Protein AF-A0A9E6EBY4-F1 (afdb_monomer)

Mean predicted aligned error: 8.85 Å
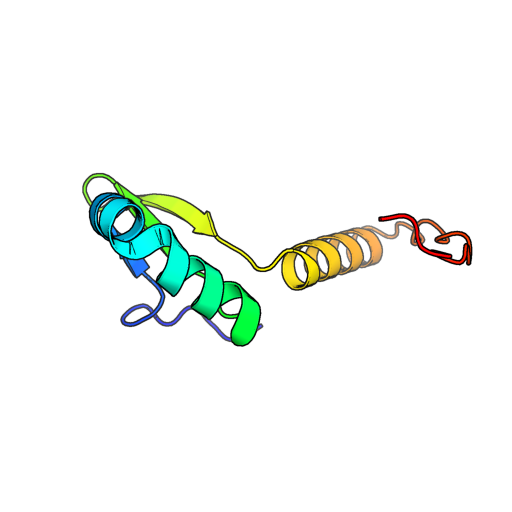
Sequence (79 aa):
MDRIDLENDIRPLSEFRANTASLVTQVRKTGRPLVLTQHGKSAVVLLDVRLYQSMLSACDRLRGGQEPVSPSGRMTGVD

pLDDT: mean 85.26, std 16.0, range [45.25, 98.06]

Secondary structure (DSSP, 8-state):
-PPP-TTTSEEEHHHHHHSHHHHHHHHHHH---EEEEETTEEEEEE--HHHHHHHHHHHHHHTTPPP------------

Foldseek 3Di:
DDDQDPVPQEEEPVVCVVCVVVVLVCQQVVQHKHFYDDPNHTDDIDGHPVVVVVVVVVVCVVVVHDDDPDPPDDCPDDD

Radius of gyration: 16.33 Å; Cα contacts (8 Å, |Δi|>4): 68; chains: 1; bounding box: 44×21×38 Å

Structure (mmCIF, N/CA/C/O backbone):
data_AF-A0A9E6EBY4-F1
#
_entry.id   AF-A0A9E6EBY4-F1
#
loop_
_atom_site.group_PDB
_atom_site.id
_atom_site.type_symbol
_atom_site.label_atom_id
_atom_site.label_alt_id
_atom_site.label_comp_id
_atom_site.label_asym_id
_atom_site.label_entity_id
_atom_site.label_seq_id
_atom_site.pdbx_PDB_ins_code
_atom_site.Cartn_x
_atom_site.Cartn_y
_atom_site.Cartn_z
_atom_site.occupancy
_atom_site.B_iso_or_equiv
_atom_site.auth_seq_id
_atom_site.auth_comp_id
_atom_site.auth_asym_id
_atom_site.auth_atom_id
_atom_site.pdbx_PDB_model_num
ATOM 1 N N . MET A 1 1 ? 3.921 -7.618 -11.074 1.00 59.34 1 MET A N 1
ATOM 2 C CA . MET A 1 1 ? 3.100 -6.855 -10.118 1.00 59.34 1 MET A CA 1
ATOM 3 C C . MET A 1 1 ? 1.734 -7.484 -10.115 1.00 59.34 1 MET A C 1
ATOM 5 O O . MET A 1 1 ? 1.104 -7.488 -11.169 1.00 59.34 1 MET A O 1
ATOM 9 N N . ASP A 1 2 ? 1.305 -8.015 -8.979 1.00 71.00 2 ASP A N 1
ATOM 10 C CA . ASP A 1 2 ? -0.102 -8.364 -8.832 1.00 71.00 2 ASP A CA 1
ATOM 11 C C . ASP A 1 2 ? -0.936 -7.082 -8.837 1.00 71.00 2 ASP A C 1
ATOM 13 O O . ASP A 1 2 ? -0.469 -6.010 -8.436 1.00 71.00 2 ASP A O 1
ATOM 17 N N . ARG A 1 3 ? -2.154 -7.177 -9.373 1.00 83.50 3 ARG A N 1
ATOM 18 C CA . ARG A 1 3 ? -3.110 -6.071 -9.311 1.00 83.50 3 ARG A CA 1
ATOM 19 C C . ARG A 1 3 ? -3.423 -5.755 -7.849 1.00 83.50 3 ARG A C 1
ATOM 21 O O . ARG A 1 3 ? -3.450 -6.657 -7.018 1.00 83.50 3 ARG A O 1
ATOM 28 N N . ILE A 1 4 ? -3.694 -4.478 -7.578 1.00 87.69 4 ILE A N 1
ATOM 29 C CA . ILE A 1 4 ? -4.207 -4.031 -6.279 1.00 87.69 4 ILE A CA 1
ATOM 30 C C . ILE A 1 4 ? -5.489 -4.806 -5.973 1.00 87.69 4 ILE A C 1
ATOM 32 O O . ILE A 1 4 ? -6.410 -4.837 -6.794 1.00 87.69 4 ILE A O 1
ATOM 36 N N . ASP A 1 5 ? -5.538 -5.398 -4.788 1.00 90.69 5 ASP A N 1
ATOM 37 C CA . ASP A 1 5 ? -6.742 -5.978 -4.218 1.00 90.69 5 ASP A CA 1
ATOM 38 C C . ASP A 1 5 ? -7.530 -4.872 -3.522 1.00 90.69 5 ASP A C 1
ATOM 40 O O . ASP A 1 5 ? -7.113 -4.319 -2.505 1.00 90.69 5 ASP A O 1
ATOM 44 N N . LEU A 1 6 ? -8.666 -4.516 -4.113 1.00 89.31 6 LEU A N 1
ATOM 45 C CA . LEU A 1 6 ? -9.470 -3.386 -3.659 1.00 89.31 6 LEU A CA 1
ATOM 46 C C . LEU A 1 6 ? -10.065 -3.602 -2.260 1.00 89.31 6 LEU A C 1
ATOM 48 O O . LEU A 1 6 ? -10.387 -2.619 -1.597 1.00 89.31 6 LEU A O 1
ATOM 52 N N . GLU A 1 7 ? -10.199 -4.852 -1.809 1.00 89.31 7 GLU A N 1
ATOM 53 C CA . GLU A 1 7 ? -10.721 -5.176 -0.480 1.00 89.31 7 GLU A CA 1
ATOM 54 C C . GLU A 1 7 ? -9.617 -5.124 0.578 1.00 89.31 7 GLU A C 1
ATOM 56 O O . GLU A 1 7 ? -9.815 -4.598 1.675 1.00 89.31 7 GLU A O 1
ATOM 61 N N . ASN A 1 8 ? -8.438 -5.657 0.253 1.00 90.75 8 ASN A N 1
ATOM 62 C CA . ASN A 1 8 ? -7.387 -5.875 1.247 1.00 90.75 8 ASN A CA 1
ATOM 63 C C . ASN A 1 8 ? -6.324 -4.775 1.279 1.00 90.75 8 ASN A C 1
ATOM 65 O O . ASN A 1 8 ? -5.778 -4.484 2.350 1.00 90.75 8 ASN A O 1
ATOM 69 N N . ASP A 1 9 ? -6.059 -4.139 0.139 1.00 93.62 9 ASP A N 1
ATOM 70 C CA . ASP A 1 9 ? -4.942 -3.213 -0.030 1.00 93.62 9 ASP A CA 1
ATOM 71 C C . ASP A 1 9 ? -5.365 -1.739 0.115 1.00 93.62 9 ASP A C 1
ATOM 73 O O . ASP A 1 9 ? -4.524 -0.856 -0.027 1.00 93.62 9 ASP A O 1
ATOM 77 N N . ILE A 1 10 ? -6.635 -1.430 0.415 1.00 94.75 10 ILE A N 1
ATOM 78 C CA . ILE A 1 10 ? -7.123 -0.052 0.614 1.00 94.75 10 ILE A CA 1
ATOM 79 C C . ILE A 1 10 ? -7.505 0.168 2.077 1.00 94.75 10 ILE A C 1
ATOM 81 O O . ILE A 1 10 ? -8.378 -0.514 2.605 1.00 94.75 10 ILE A O 1
ATOM 85 N N . ARG A 1 11 ? -6.882 1.153 2.737 1.00 95.44 11 ARG A N 1
ATOM 86 C CA . ARG A 1 11 ? -7.124 1.462 4.157 1.00 95.44 11 ARG A CA 1
ATOM 87 C C . ARG A 1 11 ? -7.251 2.966 4.414 1.00 95.44 11 ARG A C 1
ATOM 89 O O . ARG A 1 11 ? -6.536 3.754 3.797 1.00 95.44 11 ARG A O 1
ATOM 96 N N . PRO A 1 12 ? -8.123 3.423 5.327 1.00 95.94 12 PRO A N 1
ATOM 97 C CA . PRO A 1 12 ? -8.135 4.816 5.765 1.00 95.94 12 PRO A CA 1
ATOM 98 C C . PRO A 1 12 ? -6.833 5.217 6.471 1.00 95.94 12 PRO A C 1
ATOM 100 O O . PRO A 1 12 ? -6.239 4.439 7.218 1.00 95.94 12 PRO A O 1
ATOM 103 N N . LEU A 1 13 ? -6.425 6.479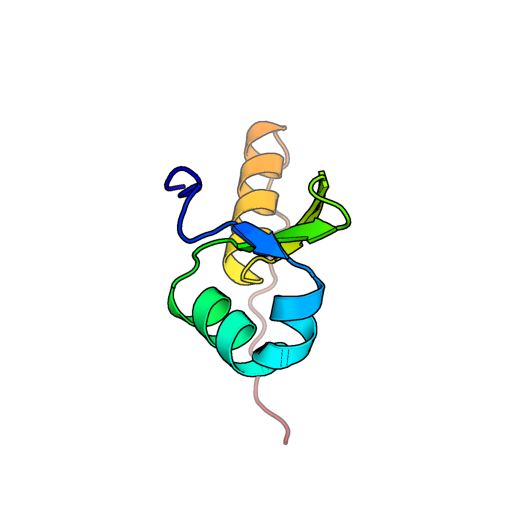 6.326 1.00 96.00 13 LEU A N 1
ATOM 104 C CA . LEU A 1 13 ? -5.252 7.027 7.013 1.00 96.00 13 LEU A CA 1
ATOM 105 C C . LEU A 1 13 ? -5.391 6.963 8.547 1.00 96.00 13 LEU A C 1
ATOM 107 O O . LEU A 1 13 ? -4.400 6.807 9.258 1.00 96.00 13 LEU A O 1
ATOM 111 N N . SER A 1 14 ? -6.616 7.051 9.070 1.00 95.31 14 SER A N 1
ATOM 112 C CA . SER A 1 14 ? -6.903 6.875 10.499 1.00 95.31 14 SER A CA 1
ATOM 113 C C . SER A 1 14 ? -6.597 5.457 10.986 1.00 95.31 14 SER A C 1
ATOM 115 O O . SER A 1 14 ? -5.980 5.305 12.039 1.00 95.31 14 SER A O 1
ATOM 117 N N . GLU A 1 15 ? -6.963 4.435 10.210 1.00 95.88 15 GLU A N 1
ATOM 118 C CA . GLU A 1 15 ? -6.643 3.036 10.511 1.00 95.88 15 GLU A CA 1
ATOM 119 C C . GLU A 1 15 ? -5.132 2.806 10.466 1.00 95.88 15 GLU A C 1
ATOM 121 O O . GLU A 1 15 ? -4.578 2.170 11.363 1.00 95.88 15 GLU A O 1
ATOM 126 N N . PHE A 1 16 ? -4.447 3.395 9.482 1.00 96.25 16 PHE A N 1
ATOM 127 C CA . PHE A 1 16 ? -2.990 3.328 9.399 1.00 96.25 16 PHE A CA 1
ATOM 128 C C . PHE A 1 16 ? -2.301 3.936 10.623 1.00 96.25 16 PHE A C 1
ATOM 130 O O . PHE A 1 16 ? -1.380 3.333 11.170 1.00 96.25 16 PHE A O 1
ATOM 137 N N . ARG A 1 17 ? -2.760 5.100 11.098 1.00 95.50 17 ARG A N 1
ATOM 138 C CA . ARG A 1 17 ? -2.223 5.741 12.311 1.00 95.50 17 ARG A CA 1
ATOM 139 C C . ARG A 1 17 ? -2.421 4.889 13.564 1.00 95.50 17 ARG A C 1
ATOM 141 O O . ARG A 1 17 ? -1.542 4.868 14.416 1.00 95.50 17 ARG A O 1
ATOM 148 N N . ALA A 1 18 ? -3.552 4.196 13.674 1.00 98.06 18 ALA A N 1
ATOM 149 C CA . ALA A 1 18 ? -3.821 3.300 14.797 1.00 98.06 18 ALA A CA 1
ATOM 150 C C . ALA A 1 18 ? -2.992 2.000 14.735 1.00 98.06 18 ALA A C 1
ATOM 152 O O . ALA A 1 18 ? -2.664 1.439 15.775 1.00 98.06 18 ALA A O 1
ATOM 153 N N . ASN A 1 19 ? -2.625 1.538 13.532 1.00 97.50 19 ASN A N 1
ATOM 154 C CA . ASN A 1 19 ? -2.027 0.218 13.291 1.00 97.50 19 ASN A CA 1
ATOM 155 C C . ASN A 1 19 ? -0.697 0.282 12.518 1.00 97.50 19 ASN A C 1
ATOM 157 O O . ASN A 1 19 ? -0.381 -0.596 11.715 1.00 97.50 19 ASN A O 1
ATOM 161 N N . THR A 1 20 ? 0.097 1.335 12.721 1.00 97.50 20 THR A N 1
ATOM 162 C CA . THR A 1 20 ? 1.246 1.641 11.849 1.00 97.50 20 THR A CA 1
ATOM 163 C C . THR A 1 20 ? 2.260 0.497 11.789 1.00 97.50 20 THR A C 1
ATOM 165 O O . THR A 1 20 ? 2.645 0.067 10.704 1.00 97.50 20 THR A O 1
ATOM 168 N N . ALA A 1 21 ? 2.675 -0.038 12.940 1.00 98.00 21 ALA A N 1
ATOM 169 C CA . ALA A 1 21 ? 3.720 -1.059 12.996 1.00 98.00 21 ALA A CA 1
ATOM 170 C C . ALA A 1 21 ? 3.312 -2.374 12.307 1.00 98.00 21 ALA A C 1
ATOM 172 O O . ALA A 1 21 ? 4.119 -2.968 11.586 1.00 98.00 21 ALA A O 1
ATOM 173 N N . SER A 1 22 ? 2.066 -2.824 12.492 1.00 97.62 22 SER A N 1
ATOM 174 C CA . SER A 1 22 ? 1.571 -4.066 11.889 1.00 97.62 22 SER A CA 1
ATOM 175 C C . SER A 1 22 ? 1.409 -3.928 10.377 1.00 97.62 22 SER A C 1
ATOM 177 O O . SER A 1 22 ? 1.888 -4.790 9.641 1.00 97.62 22 SER A O 1
ATOM 179 N N . LEU A 1 23 ? 0.841 -2.816 9.902 1.00 96.81 23 LEU A N 1
ATOM 180 C CA . LEU A 1 23 ? 0.654 -2.557 8.473 1.00 96.81 23 LEU A CA 1
ATOM 181 C C . LEU A 1 23 ? 1.991 -2.362 7.743 1.00 96.81 23 LEU A C 1
ATOM 183 O O . LEU A 1 23 ? 2.197 -2.942 6.679 1.00 96.81 23 LEU A O 1
ATOM 187 N N . VAL A 1 24 ? 2.951 -1.642 8.336 1.00 97.12 24 VAL A N 1
ATOM 188 C CA . VAL A 1 24 ? 4.320 -1.551 7.789 1.00 97.12 24 VAL A CA 1
ATOM 189 C C . VAL A 1 24 ? 4.975 -2.934 7.736 1.00 97.12 24 VAL A C 1
ATOM 191 O O . VAL A 1 24 ? 5.608 -3.285 6.739 1.00 97.12 24 VAL A O 1
ATOM 194 N N . THR A 1 25 ? 4.809 -3.750 8.780 1.00 97.50 25 THR A N 1
ATOM 195 C CA . THR A 1 25 ? 5.342 -5.121 8.806 1.00 97.50 25 THR A CA 1
ATOM 196 C C . THR A 1 25 ? 4.718 -5.989 7.715 1.00 97.50 25 THR A C 1
ATOM 198 O O . THR A 1 25 ? 5.442 -6.732 7.052 1.00 97.50 25 THR A O 1
ATOM 201 N N . GLN A 1 26 ? 3.407 -5.882 7.486 1.00 95.62 26 GLN A N 1
ATOM 202 C CA . GLN A 1 26 ? 2.713 -6.581 6.405 1.00 95.62 26 GLN A CA 1
ATOM 203 C C . GLN A 1 26 ? 3.288 -6.195 5.040 1.00 95.62 26 GLN A C 1
ATOM 205 O O . GLN A 1 26 ? 3.675 -7.087 4.282 1.00 95.62 26 GLN A O 1
ATOM 210 N N . VAL A 1 27 ? 3.407 -4.896 4.743 1.00 95.94 27 VAL A N 1
ATOM 211 C CA . VAL A 1 27 ? 3.959 -4.408 3.466 1.00 95.94 27 VAL A CA 1
ATOM 212 C C . VAL A 1 27 ? 5.384 -4.928 3.257 1.00 95.94 27 VAL A C 1
ATOM 214 O O . VAL A 1 27 ? 5.691 -5.482 2.205 1.00 95.94 27 VAL A O 1
ATOM 217 N N . ARG A 1 28 ? 6.243 -4.854 4.283 1.00 95.56 28 ARG A N 1
ATOM 218 C CA . ARG A 1 28 ? 7.634 -5.342 4.205 1.00 95.56 28 ARG A CA 1
ATOM 219 C C . ARG A 1 28 ? 7.751 -6.853 3.997 1.00 95.56 28 ARG A C 1
ATOM 221 O O . ARG A 1 28 ? 8.653 -7.305 3.293 1.00 95.56 28 ARG A O 1
ATOM 228 N N . LYS A 1 29 ? 6.894 -7.643 4.655 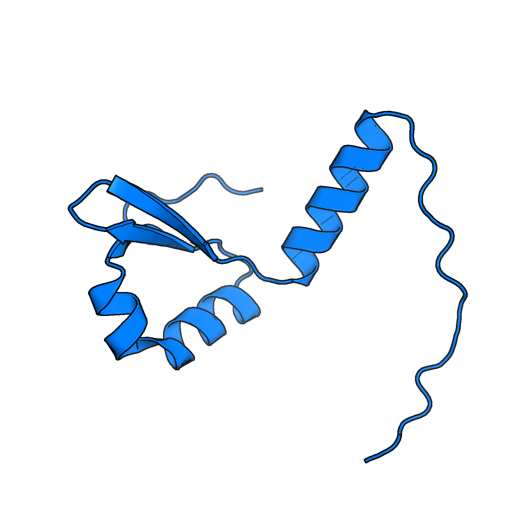1.00 94.88 29 LYS A N 1
ATOM 229 C CA . LYS A 1 29 ? 6.937 -9.115 4.586 1.00 94.88 29 LYS A CA 1
ATOM 230 C C . LYS A 1 2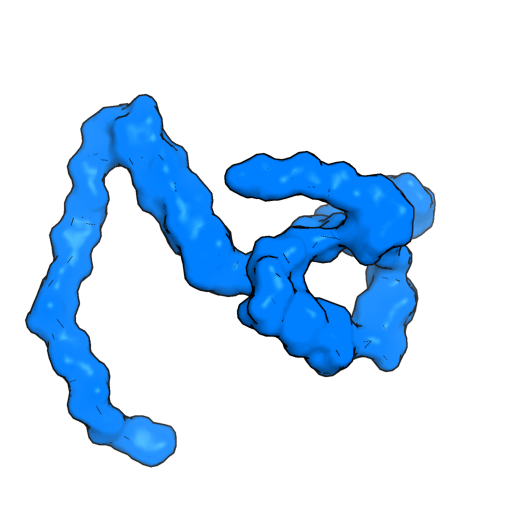9 ? 6.353 -9.651 3.288 1.00 94.88 29 LYS A C 1
ATOM 232 O O . LYS A 1 29 ? 6.883 -10.605 2.735 1.00 94.88 29 LYS A O 1
ATOM 237 N N . THR A 1 30 ? 5.249 -9.064 2.838 1.00 92.62 30 THR A N 1
ATOM 238 C CA . THR A 1 30 ? 4.485 -9.576 1.694 1.00 92.62 30 THR A CA 1
ATOM 239 C C . THR A 1 30 ? 4.893 -8.924 0.378 1.00 92.62 30 THR A C 1
ATOM 241 O O . THR A 1 30 ? 4.629 -9.480 -0.681 1.00 92.62 30 THR A O 1
ATOM 244 N N . GLY A 1 31 ? 5.494 -7.730 0.426 1.00 91.50 31 GLY A N 1
ATOM 245 C CA . GLY A 1 31 ? 5.692 -6.889 -0.751 1.00 91.50 31 GLY A CA 1
ATOM 246 C C . GLY A 1 31 ? 4.386 -6.334 -1.331 1.00 91.50 31 GLY A C 1
ATOM 247 O O . GLY A 1 31 ? 4.430 -5.666 -2.361 1.00 91.50 31 GLY A O 1
ATOM 248 N N . ARG A 1 32 ? 3.226 -6.586 -0.702 1.00 92.06 32 ARG A N 1
ATOM 249 C CA . ARG A 1 32 ? 1.945 -6.058 -1.176 1.00 92.06 32 ARG A CA 1
ATOM 250 C C . ARG A 1 32 ? 1.841 -4.561 -0.861 1.00 92.06 32 ARG A C 1
ATOM 252 O O . ARG A 1 32 ? 2.088 -4.178 0.286 1.00 92.06 32 ARG A O 1
ATOM 259 N N . PRO A 1 33 ? 1.504 -3.716 -1.849 1.00 93.75 33 PRO A N 1
ATOM 260 C CA . PRO A 1 33 ? 1.315 -2.284 -1.643 1.00 93.75 33 PRO A CA 1
ATOM 261 C C . PRO A 1 33 ? 0.076 -2.006 -0.782 1.00 93.75 33 PRO A C 1
ATOM 263 O O . PRO A 1 33 ? -0.881 -2.770 -0.815 1.00 93.75 33 PRO A O 1
ATOM 266 N N . LEU A 1 34 ? 0.068 -0.879 -0.067 1.00 95.44 34 LEU A N 1
ATOM 267 C CA . LEU A 1 34 ? -1.110 -0.387 0.654 1.00 95.44 34 LEU A CA 1
ATOM 268 C C . LEU A 1 34 ? -1.486 1.008 0.148 1.00 95.44 34 LEU A C 1
ATOM 270 O O . LEU A 1 34 ? -0.667 1.925 0.170 1.00 95.44 34 LEU A O 1
ATOM 274 N N . VAL A 1 35 ? -2.728 1.189 -0.284 1.00 95.56 35 VAL A N 1
ATOM 275 C CA . VAL A 1 35 ? -3.308 2.475 -0.672 1.00 95.56 35 VAL A CA 1
ATOM 276 C C . VAL A 1 35 ? -3.997 3.089 0.537 1.00 95.56 35 VAL A C 1
ATOM 278 O O . VAL A 1 35 ? -4.940 2.529 1.094 1.00 95.56 35 VAL A O 1
ATOM 281 N N . LEU A 1 36 ? -3.544 4.275 0.929 1.00 96.44 36 LEU A N 1
ATOM 282 C CA . LEU A 1 36 ? -4.125 5.036 2.022 1.00 96.44 36 LEU A CA 1
ATOM 283 C C . LEU A 1 36 ? -5.135 6.049 1.494 1.00 96.44 36 LEU A C 1
ATOM 285 O O . LEU A 1 36 ? -4.849 6.790 0.547 1.00 96.44 36 LEU A O 1
ATOM 289 N N . THR A 1 37 ? -6.301 6.115 2.132 1.00 96.19 37 THR A N 1
ATOM 290 C CA . THR A 1 37 ? -7.358 7.074 1.791 1.00 96.19 37 THR A CA 1
ATOM 291 C C . THR A 1 37 ? -7.579 8.112 2.887 1.00 96.19 37 THR A C 1
ATOM 293 O O . THR A 1 37 ? -7.450 7.836 4.081 1.00 96.19 37 THR A O 1
ATOM 296 N N . GLN A 1 38 ? -7.954 9.322 2.484 1.00 94.75 38 GLN A N 1
ATOM 297 C CA . GLN A 1 38 ? -8.410 10.386 3.369 1.00 94.75 38 GLN A CA 1
ATOM 298 C C . GLN A 1 38 ? -9.727 10.943 2.822 1.00 94.75 38 GLN A C 1
ATOM 300 O O . GLN A 1 38 ? -9.818 11.298 1.649 1.00 94.75 38 GLN A O 1
ATOM 305 N N . HIS A 1 39 ? -10.773 10.973 3.653 1.00 92.00 39 HIS A N 1
ATOM 306 C CA . HIS A 1 39 ? -12.131 11.365 3.239 1.00 92.00 39 HIS A CA 1
ATOM 307 C C . HIS A 1 39 ? -12.636 10.604 1.994 1.00 92.00 39 HIS A C 1
ATOM 309 O O . HIS A 1 39 ? -13.246 11.188 1.101 1.00 92.00 39 HIS A O 1
ATOM 315 N N . GLY A 1 40 ? -12.329 9.304 1.907 1.00 84.69 40 GLY A N 1
ATOM 316 C CA . GLY A 1 40 ? -12.732 8.445 0.787 1.00 84.69 40 GLY A CA 1
ATOM 317 C C . GLY A 1 40 ? -11.951 8.661 -0.515 1.00 84.69 40 GLY A C 1
ATOM 318 O O . GLY A 1 40 ? -12.259 8.018 -1.512 1.00 84.69 40 GLY A O 1
ATOM 319 N N . LYS A 1 41 ? -10.935 9.534 -0.526 1.00 88.38 41 LYS A N 1
ATOM 320 C CA . LYS A 1 41 ? -10.062 9.772 -1.684 1.00 88.38 41 LYS A CA 1
ATOM 321 C C . LYS A 1 41 ? -8.681 9.179 -1.435 1.00 88.38 41 LYS A C 1
ATOM 323 O O . LYS A 1 41 ? -8.146 9.320 -0.337 1.00 88.38 41 LYS A O 1
ATOM 328 N N . SER A 1 42 ? -8.098 8.526 -2.438 1.00 74.06 42 SER A N 1
ATOM 329 C CA . SER A 1 42 ? -6.724 8.019 -2.357 1.00 74.06 42 SER A CA 1
ATOM 330 C C . SER A 1 42 ? -5.743 9.173 -2.175 1.00 74.06 42 SER A C 1
ATOM 332 O O . SER A 1 42 ? -5.795 10.155 -2.913 1.00 74.06 42 SER A O 1
ATOM 334 N N . ALA A 1 43 ? -4.867 9.047 -1.185 1.00 82.88 43 ALA A N 1
ATOM 335 C CA . ALA A 1 43 ? -3.944 10.100 -0.781 1.00 82.88 43 ALA A CA 1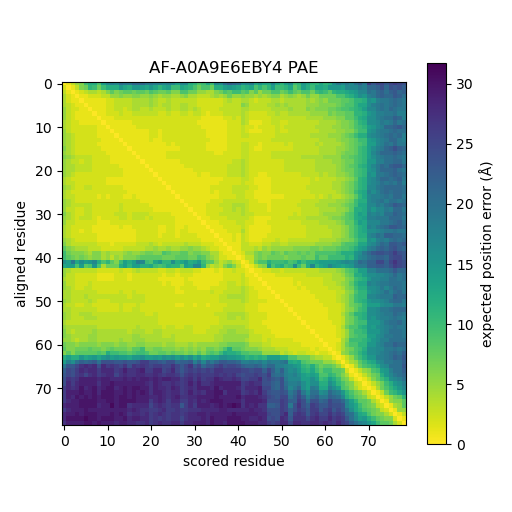
ATOM 336 C C . ALA A 1 43 ? -2.477 9.672 -0.922 1.00 82.88 43 ALA A C 1
ATOM 338 O O . ALA A 1 43 ? -1.649 10.473 -1.344 1.00 82.88 43 ALA A O 1
ATOM 339 N N . VAL A 1 44 ? -2.146 8.420 -0.577 1.00 93.81 44 VAL A N 1
ATOM 340 C CA . VAL A 1 44 ? -0.758 7.923 -0.521 1.00 93.81 44 VAL A CA 1
ATOM 341 C C . VAL A 1 44 ? -0.714 6.431 -0.859 1.00 93.81 44 VAL A C 1
ATOM 343 O O . VAL A 1 44 ? -1.662 5.706 -0.570 1.00 93.81 44 VAL A O 1
ATOM 346 N N . VAL A 1 45 ? 0.396 5.958 -1.430 1.00 94.88 45 VAL A N 1
ATOM 347 C CA . VAL A 1 45 ? 0.706 4.525 -1.556 1.00 94.88 45 VAL A CA 1
ATOM 348 C C . VAL A 1 45 ? 1.934 4.206 -0.705 1.00 94.88 45 VAL A C 1
ATOM 350 O O . VAL A 1 45 ? 2.966 4.860 -0.841 1.00 94.88 45 VAL A O 1
ATOM 353 N N . LEU A 1 46 ? 1.826 3.205 0.166 1.00 95.88 46 LEU A N 1
ATOM 354 C CA . LEU A 1 46 ? 2.932 2.661 0.948 1.00 95.88 46 LEU A CA 1
ATOM 355 C C . LEU A 1 46 ? 3.495 1.422 0.243 1.00 95.88 46 LEU A C 1
ATOM 357 O O . LEU A 1 46 ? 2.754 0.491 -0.077 1.00 95.88 46 LEU A O 1
ATOM 361 N N . LEU A 1 47 ? 4.810 1.415 0.022 1.00 95.94 47 LEU A N 1
ATOM 362 C CA . LEU A 1 47 ? 5.537 0.363 -0.691 1.00 95.94 47 LEU A CA 1
ATOM 363 C C . LEU A 1 47 ? 6.727 -0.133 0.134 1.00 95.94 47 LEU A C 1
ATOM 365 O O . LEU A 1 47 ? 7.358 0.642 0.853 1.00 95.94 47 LEU A O 1
ATOM 369 N N . ASP A 1 48 ? 7.076 -1.412 -0.020 1.00 95.31 48 ASP A N 1
ATOM 370 C CA . ASP A 1 48 ? 8.389 -1.905 0.403 1.00 95.31 48 ASP A CA 1
ATOM 371 C C . ASP A 1 48 ? 9.483 -1.225 -0.434 1.00 95.31 48 ASP A C 1
ATOM 373 O O . ASP A 1 48 ? 9.363 -1.089 -1.656 1.00 95.31 48 ASP A O 1
ATOM 377 N N . VAL A 1 49 ? 10.570 -0.812 0.220 1.00 95.69 49 VAL A N 1
ATOM 378 C CA . VAL A 1 49 ? 11.645 -0.050 -0.430 1.00 95.69 49 VAL A CA 1
ATOM 379 C C . VAL A 1 49 ? 12.314 -0.822 -1.573 1.00 95.69 49 VAL A C 1
ATOM 381 O O . VAL A 1 49 ? 12.675 -0.217 -2.579 1.00 95.69 49 VAL A O 1
ATOM 384 N N . ARG A 1 50 ? 12.431 -2.154 -1.475 1.00 93.69 50 ARG A N 1
ATOM 385 C CA . ARG A 1 50 ? 13.049 -2.980 -2.527 1.00 93.69 50 ARG A CA 1
ATOM 386 C C . ARG A 1 50 ? 12.152 -3.054 -3.756 1.00 93.69 50 ARG A C 1
ATOM 388 O O . ARG A 1 50 ? 12.642 -3.018 -4.884 1.00 93.69 50 ARG A O 1
ATOM 395 N N . LEU A 1 51 ? 10.835 -3.114 -3.544 1.00 92.38 51 LEU A N 1
ATOM 396 C CA . LEU A 1 51 ? 9.864 -3.067 -4.634 1.00 92.38 51 LEU A CA 1
ATOM 397 C C . LEU A 1 51 ? 9.887 -1.701 -5.329 1.00 92.38 51 LEU A C 1
ATOM 399 O O . LEU A 1 51 ? 9.900 -1.641 -6.557 1.00 92.38 51 LEU A O 1
ATOM 403 N N . TYR A 1 52 ? 9.959 -0.618 -4.552 1.00 94.88 52 TYR A N 1
ATOM 404 C CA . TYR A 1 52 ? 10.087 0.733 -5.093 1.00 94.88 52 TYR A CA 1
ATOM 405 C C . TYR A 1 52 ? 11.369 0.905 -5.923 1.00 94.88 52 TYR A C 1
ATOM 407 O O . TYR A 1 52 ? 11.302 1.365 -7.060 1.00 94.88 52 TYR A O 1
ATOM 415 N N . GLN A 1 53 ? 12.523 0.460 -5.416 1.00 95.44 53 GLN A N 1
ATOM 416 C CA . GLN A 1 53 ? 13.786 0.491 -6.167 1.00 95.44 53 GLN A CA 1
ATOM 417 C C . GLN A 1 53 ? 13.703 -0.322 -7.464 1.00 95.44 53 GLN A C 1
ATOM 419 O O . GLN A 1 53 ? 14.095 0.164 -8.520 1.00 95.44 53 GLN A O 1
ATOM 424 N N . SER A 1 54 ? 13.108 -1.517 -7.414 1.00 92.56 54 SER A N 1
ATOM 425 C CA . SER A 1 54 ? 12.915 -2.354 -8.606 1.00 92.56 54 SER A CA 1
ATOM 426 C C . SER A 1 54 ? 12.030 -1.672 -9.658 1.00 92.56 54 SER A C 1
ATOM 428 O O . SER A 1 54 ? 12.286 -1.799 -10.856 1.00 92.56 54 SER A O 1
ATOM 430 N N . MET A 1 55 ? 11.002 -0.925 -9.230 1.00 92.62 55 MET A N 1
ATOM 431 C CA . MET A 1 55 ? 10.181 -0.106 -10.130 1.00 92.62 55 MET A CA 1
ATOM 432 C C . MET A 1 55 ? 10.982 1.021 -10.778 1.00 92.62 55 MET A C 1
ATOM 434 O O . MET A 1 55 ? 10.796 1.261 -11.970 1.00 92.62 55 MET A O 1
ATOM 438 N N . LEU A 1 56 ? 11.857 1.697 -10.027 1.00 94.81 56 LEU A N 1
ATOM 439 C CA . LEU A 1 56 ? 12.723 2.743 -10.576 1.00 94.81 56 LEU A CA 1
ATOM 440 C C . LEU A 1 56 ? 13.681 2.164 -11.624 1.00 94.81 56 LEU A C 1
ATOM 442 O O . LEU A 1 56 ? 13.642 2.610 -12.767 1.00 94.81 56 LEU A O 1
ATOM 446 N N . SER A 1 57 ? 14.409 1.088 -11.301 1.00 94.19 57 SER A N 1
ATOM 447 C CA . SER A 1 57 ? 15.278 0.384 -12.261 1.00 94.19 57 SER A CA 1
ATOM 448 C C . SER A 1 57 ? 14.523 -0.062 -13.518 1.00 94.19 57 SER A C 1
ATOM 450 O O . SER A 1 57 ? 15.028 0.036 -14.638 1.00 94.19 57 SER A O 1
ATOM 452 N N . ALA A 1 58 ? 13.290 -0.561 -13.367 1.00 92.00 58 ALA A N 1
ATOM 453 C CA . ALA A 1 58 ? 12.459 -0.936 -14.508 1.00 92.00 58 ALA A CA 1
ATOM 454 C C . ALA A 1 58 ? 12.066 0.277 -15.366 1.00 92.00 58 ALA A C 1
ATOM 456 O O . ALA A 1 58 ? 12.126 0.192 -16.593 1.00 92.00 58 ALA A O 1
ATOM 457 N N . CYS A 1 59 ? 11.696 1.398 -14.742 1.00 93.38 59 CYS A N 1
ATOM 458 C CA . CYS A 1 59 ? 11.404 2.646 -15.445 1.00 93.38 59 CYS A CA 1
ATOM 459 C C . CYS A 1 59 ? 12.625 3.169 -16.208 1.00 93.38 59 CYS A C 1
ATOM 461 O O . CYS A 1 59 ? 12.481 3.577 -17.359 1.00 93.38 59 CYS A O 1
ATOM 463 N N . ASP A 1 60 ? 13.809 3.130 -15.602 1.00 92.44 60 ASP A N 1
ATOM 464 C CA . ASP A 1 60 ? 15.042 3.626 -16.216 1.00 92.44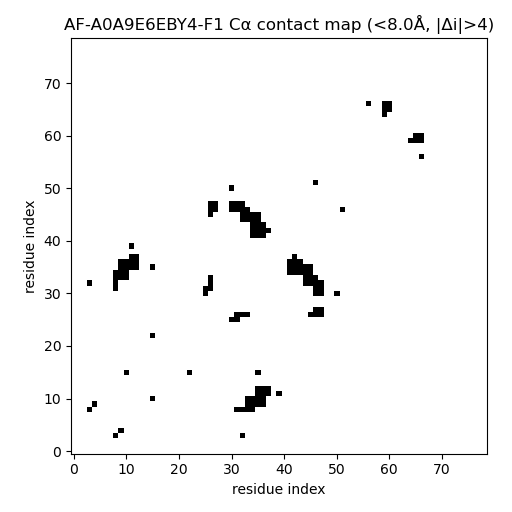 60 ASP A CA 1
ATOM 465 C C . ASP A 1 60 ? 15.427 2.801 -17.446 1.00 92.44 60 ASP A C 1
ATOM 467 O O . ASP A 1 60 ? 1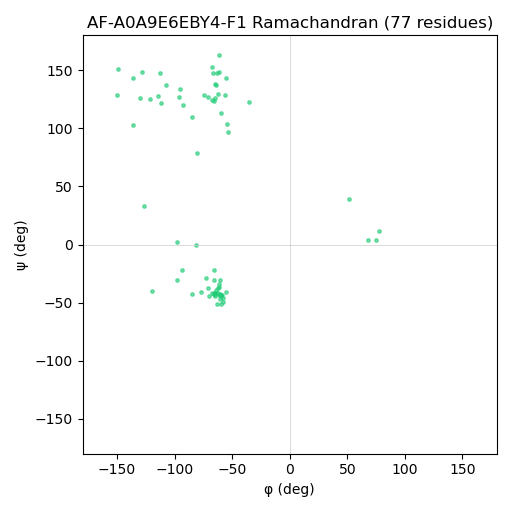5.669 3.361 -18.518 1.00 92.44 60 ASP A O 1
ATOM 471 N N . ARG A 1 61 ? 15.347 1.467 -17.342 1.00 89.75 61 ARG A N 1
ATOM 472 C CA . ARG A 1 61 ? 15.560 0.560 -18.480 1.00 89.75 61 ARG A CA 1
ATOM 473 C C . ARG A 1 61 ? 14.595 0.829 -19.631 1.00 89.75 61 ARG A C 1
ATOM 475 O O . ARG A 1 61 ? 15.009 0.834 -20.787 1.00 89.75 61 ARG A O 1
ATOM 482 N N . LEU A 1 62 ? 13.31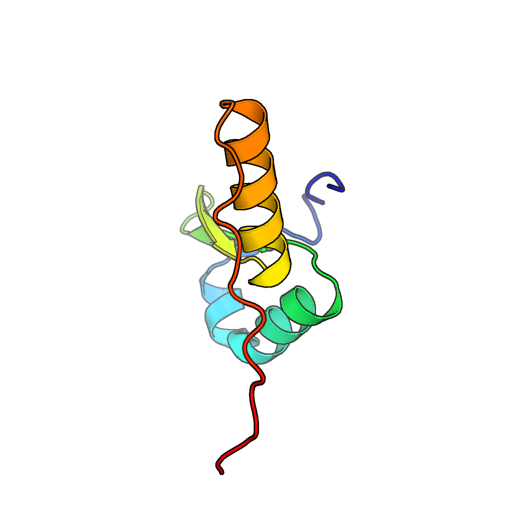3 1.054 -19.332 1.00 92.12 62 LEU A N 1
ATOM 483 C CA . LEU A 1 62 ? 12.302 1.361 -20.351 1.00 92.12 62 LEU A CA 1
ATOM 484 C C . LEU A 1 62 ? 12.559 2.706 -21.040 1.00 92.12 62 LEU A C 1
ATOM 486 O O . LEU A 1 62 ? 12.233 2.864 -22.212 1.00 92.12 62 LEU A O 1
ATOM 490 N N . ARG A 1 63 ? 13.158 3.666 -20.330 1.00 90.69 63 ARG A N 1
ATOM 491 C CA . ARG A 1 63 ? 13.549 4.973 -20.876 1.00 90.69 63 ARG A CA 1
ATOM 492 C C . ARG A 1 63 ? 14.876 4.936 -21.643 1.00 90.69 63 ARG A C 1
ATOM 494 O O . ARG A 1 63 ? 15.293 5.969 -22.154 1.00 90.69 63 ARG A O 1
ATOM 501 N N . GLY A 1 64 ? 15.534 3.777 -21.733 1.00 81.62 64 GLY A N 1
ATOM 502 C CA . GLY A 1 64 ? 16.836 3.631 -22.386 1.00 81.62 64 GLY A CA 1
ATOM 503 C C . GLY A 1 64 ? 18.019 4.124 -21.545 1.00 81.62 64 GLY A C 1
ATOM 504 O O . GLY A 1 64 ? 19.127 4.227 -22.067 1.00 81.62 64 GLY A O 1
ATOM 505 N N . GLY A 1 65 ? 17.813 4.413 -20.255 1.00 72.19 65 GLY A N 1
ATOM 506 C CA . GLY A 1 65 ? 18.905 4.664 -19.320 1.00 72.19 65 GLY A CA 1
ATOM 507 C C . GLY A 1 65 ? 19.647 3.361 -19.018 1.00 72.19 65 GLY A C 1
ATOM 508 O O . GLY A 1 65 ? 19.027 2.360 -18.661 1.00 72.19 65 GLY A O 1
ATOM 509 N N . GLN A 1 66 ? 20.973 3.350 -19.179 1.00 62.34 66 GLN A N 1
ATOM 510 C CA . GLN A 1 66 ? 21.818 2.299 -18.598 1.00 62.34 66 GLN A CA 1
ATOM 511 C C . GLN A 1 66 ? 21.728 2.413 -17.067 1.00 62.34 66 GLN A C 1
ATOM 513 O O . GLN A 1 66 ? 21.739 3.533 -16.553 1.00 62.34 66 GLN A O 1
ATOM 518 N N . GLU A 1 67 ? 21.623 1.297 -16.336 1.00 62.38 67 GLU A N 1
ATOM 519 C CA . GLU A 1 67 ? 21.617 1.348 -14.865 1.00 62.38 67 GLU A CA 1
ATOM 520 C C . GLU A 1 67 ? 22.870 2.074 -14.346 1.00 62.38 67 GLU A C 1
ATOM 522 O O . GLU A 1 67 ? 23.959 1.883 -14.902 1.00 62.38 67 GLU A O 1
ATOM 527 N N . PRO A 1 68 ? 22.776 2.865 -13.260 1.00 54.91 68 PRO A N 1
ATOM 528 C CA . PRO A 1 68 ? 23.972 3.237 -12.529 1.00 54.91 68 PRO A CA 1
ATOM 529 C C . PRO A 1 68 ? 24.625 1.942 -12.039 1.00 54.91 68 PRO A C 1
ATOM 531 O O . PRO A 1 68 ? 24.067 1.225 -11.208 1.00 54.91 68 PRO A O 1
ATOM 534 N N . VAL A 1 69 ? 25.804 1.630 -12.581 1.00 60.16 69 VAL A N 1
ATOM 535 C CA . VAL A 1 69 ? 26.659 0.545 -12.097 1.00 60.16 69 VAL A CA 1
ATOM 536 C C . VAL A 1 69 ? 26.881 0.788 -10.607 1.00 60.16 69 VAL A C 1
ATOM 538 O O . VAL A 1 69 ? 27.626 1.688 -10.222 1.00 60.16 69 VAL A O 1
ATOM 541 N N . SER A 1 70 ? 26.194 0.026 -9.755 1.00 59.16 70 SER A N 1
ATOM 542 C CA . SER A 1 70 ? 26.432 0.094 -8.317 1.00 59.16 70 SER A CA 1
ATOM 543 C C . SER A 1 70 ? 27.853 -0.406 -8.060 1.00 59.16 70 SER A C 1
ATOM 545 O O . SER A 1 70 ? 28.190 -1.507 -8.510 1.00 59.16 70 SER A O 1
ATOM 547 N N . PRO A 1 71 ? 28.712 0.360 -7.365 1.00 53.78 71 PRO A N 1
ATOM 548 C CA . PRO A 1 71 ? 30.021 -0.144 -7.013 1.00 53.78 71 PRO A CA 1
ATOM 549 C C . PRO A 1 71 ? 29.805 -1.302 -6.042 1.00 53.78 71 PRO A C 1
ATOM 551 O O . PRO A 1 71 ? 29.168 -1.159 -5.000 1.00 53.78 71 PRO A O 1
ATOM 554 N N . SER A 1 72 ? 30.330 -2.469 -6.404 1.00 60.81 72 SER A N 1
ATOM 555 C CA . SER A 1 72 ? 30.554 -3.573 -5.478 1.00 60.81 72 SER A CA 1
ATOM 556 C C . SER A 1 72 ? 31.374 -3.043 -4.295 1.00 60.81 72 SER A C 1
ATOM 558 O O . SER A 1 72 ? 32.596 -2.934 -4.376 1.00 60.81 72 SER A O 1
ATOM 560 N N . GLY A 1 73 ? 30.703 -2.688 -3.204 1.00 45.25 73 GLY A N 1
ATOM 561 C CA . GLY A 1 73 ? 31.308 -2.150 -1.996 1.00 45.25 73 GLY A CA 1
ATOM 562 C C . GLY A 1 73 ? 30.685 -2.817 -0.785 1.00 45.25 73 GLY A C 1
ATOM 563 O O . GLY A 1 73 ? 29.558 -2.512 -0.412 1.00 45.25 73 GLY A O 1
ATOM 564 N N . ARG A 1 74 ? 31.429 -3.764 -0.209 1.00 53.31 74 ARG A N 1
ATOM 565 C CA . ARG A 1 74 ? 31.174 -4.403 1.086 1.00 53.31 74 ARG A CA 1
ATOM 566 C C . ARG A 1 74 ? 30.572 -3.417 2.093 1.00 53.31 74 ARG A C 1
ATOM 568 O O . ARG A 1 74 ? 31.232 -2.455 2.468 1.00 53.31 74 ARG A O 1
ATOM 575 N N . MET A 1 75 ? 29.401 -3.744 2.632 1.00 47.97 75 MET A N 1
ATOM 576 C CA . MET A 1 75 ? 29.020 -3.275 3.961 1.00 47.97 75 MET A CA 1
ATOM 577 C C . MET A 1 75 ? 29.703 -4.199 4.978 1.00 47.97 75 MET A C 1
ATOM 579 O O . MET A 1 75 ? 29.113 -5.159 5.467 1.00 47.97 75 MET A O 1
ATOM 583 N N . THR A 1 76 ? 30.999 -3.984 5.221 1.00 51.25 76 THR A N 1
ATOM 584 C CA . THR A 1 76 ? 31.606 -4.417 6.487 1.00 51.25 76 THR A CA 1
ATOM 585 C C . THR A 1 76 ? 30.988 -3.558 7.578 1.00 51.25 76 THR A C 1
ATOM 587 O O . THR A 1 76 ? 30.978 -2.336 7.450 1.00 51.25 76 THR A O 1
ATOM 590 N N . GLY A 1 77 ? 30.397 -4.217 8.573 1.00 48.19 77 GLY A N 1
ATOM 591 C CA . GLY A 1 77 ? 29.539 -3.583 9.565 1.00 48.19 77 GLY A CA 1
ATOM 592 C C . GLY A 1 77 ? 30.219 -2.514 10.406 1.00 48.19 77 GLY A C 1
ATOM 593 O O . GLY A 1 77 ? 31.441 -2.485 10.507 1.00 48.19 77 GLY A O 1
ATOM 594 N N . VAL A 1 78 ? 29.383 -1.698 11.040 1.00 51.84 78 VAL A N 1
ATOM 595 C CA . VAL A 1 78 ? 29.638 -1.028 12.316 1.00 51.84 78 VAL A CA 1
ATOM 596 C C . VAL A 1 78 ? 28.269 -0.867 12.990 1.00 51.84 78 VAL A C 1
ATOM 598 O O . VAL A 1 78 ? 27.338 -0.434 12.313 1.00 51.84 78 VAL A O 1
ATOM 601 N N . ASP A 1 79 ? 28.202 -1.317 14.248 1.00 45.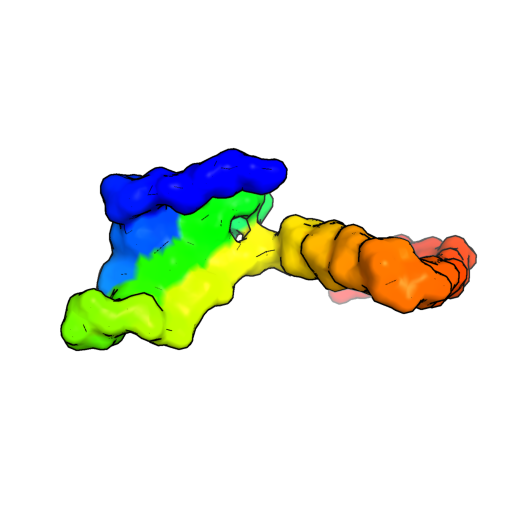53 79 ASP A N 1
ATOM 602 C CA . ASP A 1 79 ? 27.219 -1.082 15.330 1.00 45.53 79 ASP A CA 1
ATOM 603 C C . ASP A 1 79 ? 25.760 -0.698 15.006 1.00 45.53 79 ASP A C 1
ATOM 605 O O . ASP A 1 79 ? 25.496 0.396 14.459 1.00 45.53 79 ASP A O 1
#

Solvent-accessible surface area (backbone atoms only — not comparable to full-atom values): 4958 Å² total; per-residue (Å²): 131,82,77,85,48,79,81,81,27,50,43,47,50,68,58,42,69,77,40,45,69,62,53,53,48,48,20,61,75,69,62,49,56,37,37,27,24,56,97,89,37,85,74,48,74,49,67,26,68,70,61,50,50,54,49,50,55,52,51,37,51,75,71,68,45,77,77,80,81,74,76,94,66,84,84,75,84,78,136

Nearest PDB structures (foldseek):
  3g5o-assembly1_D  TM=9.226E-01  e=2.644E-03  Mycobacterium tuberculosis H37Rv
  6l8e-assembly2_L  TM=9.106E-01  e=9.800E-03  Staphylococcus aureus subsp. aureus NCTC 8325
  2a6q-assembly3_D  TM=9.171E-01  e=2.401E-02  Escherichia coli
  7bwf-assembly1_D  TM=6.909E-01  e=5.269E-03  Staphylococcus aureus
  6l8f-assembly1_A  TM=6.905E-01  e=6.480E-03  Staphylococcus aureus subsp. aureus NCTC 8325